Protein AF-A0A8C3IRD6-F1 (afdb_monomer_lite)

Sequence (54 aa):
MAAVSLRLGDLVGRGGWQELIVNPPKDLKKPRGKKCFFVKFFGTEDQYVPTLFI

Foldseek 3Di:
DDQPPDDQQDFDDDPPKTKGFHDDDPPDPDPPDFQWTFIDTDPDDIDTDGSVVD

pLDDT: mean 70.66, std 9.98, range [37.81, 82.69]

Secondary structure (DSSP, 8-state):
-------TT-EE-STT--EEEEPPPTTS---TTS-EEEEEETTS--EEEETTT-

Structure (mmCIF, N/CA/C/O backbone):
data_AF-A0A8C3IRD6-F1
#
_entry.id   AF-A0A8C3IRD6-F1
#
loop_
_atom_site.group_PDB
_atom_site.id
_atom_site.type_symbol
_atom_site.label_atom_id
_atom_site.label_alt_id
_atom_site.label_comp_id
_atom_site.label_asym_id
_atom_site.label_entity_id
_atom_site.label_seq_id
_atom_site.pdbx_PDB_ins_code
_atom_site.Cartn_x
_atom_site.Cartn_y
_atom_site.Cartn_z
_atom_site.occupancy
_atom_site.B_iso_or_equiv
_atom_site.auth_seq_id
_atom_site.auth_comp_id
_atom_site.auth_asym_id
_atom_site.auth_atom_id
_atom_site.pdbx_PDB_model_num
ATOM 1 N N . MET A 1 1 ? -7.358 16.126 -8.262 1.00 37.81 1 MET A N 1
ATOM 2 C CA . MET A 1 1 ? -6.747 14.855 -7.821 1.00 37.81 1 MET A CA 1
ATOM 3 C C . MET A 1 1 ? -7.808 13.786 -7.992 1.00 37.81 1 MET A C 1
ATOM 5 O O . MET A 1 1 ? -8.847 13.901 -7.354 1.00 37.81 1 MET A O 1
ATOM 9 N N . ALA A 1 2 ? -7.650 12.878 -8.956 1.00 38.91 2 ALA A N 1
ATOM 10 C CA . ALA A 1 2 ? -8.669 11.867 -9.232 1.00 38.91 2 ALA A CA 1
ATOM 11 C C . ALA A 1 2 ? -8.804 10.960 -8.003 1.00 38.91 2 ALA A C 1
ATOM 13 O O . ALA A 1 2 ? -7.817 10.389 -7.549 1.00 38.91 2 ALA A O 1
ATOM 14 N N . ALA A 1 3 ? -10.004 10.879 -7.431 1.00 41.09 3 ALA A N 1
ATOM 15 C CA . ALA A 1 3 ? -10.285 9.973 -6.329 1.00 41.09 3 ALA A CA 1
ATOM 16 C C . ALA A 1 3 ? -10.327 8.544 -6.882 1.00 41.09 3 ALA A C 1
ATOM 18 O O . ALA A 1 3 ? -11.382 8.054 -7.283 1.00 41.09 3 ALA A O 1
ATOM 19 N N . VAL A 1 4 ? -9.167 7.891 -6.956 1.00 57.25 4 VAL A N 1
ATOM 20 C CA . VAL A 1 4 ? -9.087 6.475 -7.312 1.00 57.25 4 VAL A CA 1
ATOM 21 C C . VAL A 1 4 ? -9.739 5.695 -6.169 1.00 57.25 4 VAL A C 1
ATOM 23 O O . VAL A 1 4 ? -9.240 5.641 -5.045 1.00 57.25 4 VAL A O 1
ATOM 26 N N . SER A 1 5 ? -10.927 5.147 -6.431 1.00 61.38 5 SER A N 1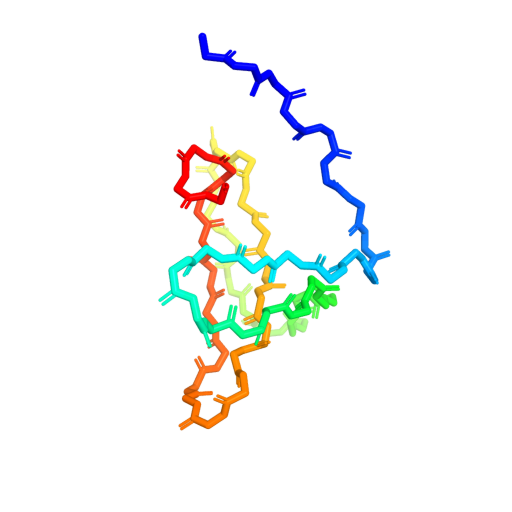
ATOM 27 C CA . SER A 1 5 ? -11.622 4.266 -5.492 1.00 61.38 5 SER A CA 1
ATOM 28 C C . SER A 1 5 ? -10.985 2.886 -5.537 1.00 61.38 5 SER A C 1
ATOM 30 O O . SER A 1 5 ? -11.461 1.991 -6.224 1.00 61.38 5 SER A O 1
ATOM 32 N N . LEU A 1 6 ? -9.891 2.747 -4.801 1.00 69.75 6 LEU A N 1
ATOM 33 C CA . LEU A 1 6 ? -9.162 1.502 -4.648 1.00 69.75 6 LEU A CA 1
ATOM 34 C C . LEU A 1 6 ? -9.918 0.509 -3.756 1.00 69.75 6 LEU A C 1
ATOM 36 O O . LEU A 1 6 ? -10.458 0.880 -2.706 1.00 69.75 6 LEU A O 1
ATOM 40 N N . ARG A 1 7 ? -9.963 -0.756 -4.170 1.00 75.12 7 ARG A N 1
ATOM 41 C CA . ARG A 1 7 ? -10.612 -1.863 -3.463 1.00 75.12 7 ARG A CA 1
ATOM 42 C C . ARG A 1 7 ? -9.570 -2.885 -3.019 1.00 75.12 7 ARG A C 1
ATOM 44 O O . ARG A 1 7 ? -8.427 -2.907 -3.462 1.00 75.12 7 ARG A O 1
ATOM 51 N N . LEU A 1 8 ? -9.977 -3.739 -2.087 1.00 76.75 8 LEU A N 1
ATOM 52 C CA . LEU A 1 8 ? -9.160 -4.871 -1.666 1.00 76.75 8 LEU A CA 1
ATOM 53 C C . LEU A 1 8 ? -8.901 -5.789 -2.868 1.00 76.75 8 LEU A C 1
ATOM 55 O O . LEU A 1 8 ? -9.852 -6.177 -3.544 1.00 76.75 8 LEU A O 1
ATOM 59 N N . GLY A 1 9 ? -7.646 -6.148 -3.104 1.00 78.12 9 GLY A N 1
ATOM 60 C CA . GLY A 1 9 ? -7.228 -6.964 -4.239 1.00 78.12 9 GLY A CA 1
ATOM 61 C C . GLY A 1 9 ? -6.923 -6.176 -5.512 1.00 78.12 9 GLY A C 1
ATOM 62 O O . GLY A 1 9 ? -6.498 -6.794 -6.484 1.00 78.12 9 GLY A O 1
ATOM 63 N N . ASP A 1 10 ? -7.095 -4.847 -5.521 1.00 82.69 10 ASP A N 1
ATOM 64 C CA . ASP A 1 10 ? -6.599 -4.033 -6.629 1.00 82.69 10 ASP A CA 1
ATOM 65 C C . ASP A 1 10 ? -5.071 -4.065 -6.656 1.00 82.69 10 ASP A C 1
ATOM 67 O O . ASP A 1 10 ? -4.398 -3.882 -5.632 1.00 82.69 10 ASP A O 1
ATOM 71 N N . LEU A 1 11 ? -4.546 -4.301 -7.856 1.00 78.00 11 LEU A N 1
ATOM 72 C CA . LEU A 1 11 ? -3.134 -4.175 -8.153 1.00 78.00 11 LEU A CA 1
ATOM 73 C C . LEU A 1 11 ? -2.889 -2.725 -8.568 1.00 78.00 11 LEU A C 1
ATOM 75 O O . LEU A 1 11 ? -3.330 -2.288 -9.631 1.00 78.00 11 LEU A O 1
ATOM 79 N N . VAL A 1 12 ? -2.218 -1.971 -7.713 1.00 73.50 12 VAL A N 1
ATOM 80 C CA . VAL A 1 12 ? -1.812 -0.601 -7.999 1.00 73.50 12 VAL A CA 1
ATOM 81 C C . VAL A 1 12 ? -0.334 -0.610 -8.330 1.00 73.50 12 VAL A C 1
ATOM 83 O O . VAL A 1 12 ? 0.433 -1.367 -7.752 1.00 73.50 12 VAL A O 1
ATOM 86 N N . GLY A 1 13 ? 0.086 0.188 -9.301 1.00 68.12 13 GLY A N 1
ATOM 87 C CA . GLY A 1 13 ? 1.499 0.294 -9.611 1.00 68.12 13 GLY A CA 1
ATOM 88 C C . GLY A 1 13 ? 1.851 1.703 -10.013 1.00 68.12 13 GLY A C 1
ATOM 89 O O . GLY A 1 13 ? 1.374 2.204 -11.033 1.00 68.12 13 GLY A O 1
ATOM 90 N N . ARG A 1 14 ? 2.702 2.347 -9.216 1.00 62.84 14 ARG A N 1
ATOM 91 C CA . ARG A 1 14 ? 3.229 3.674 -9.518 1.00 62.84 14 ARG A CA 1
ATOM 92 C C . ARG A 1 14 ? 4.737 3.582 -9.730 1.00 62.84 14 ARG A C 1
ATOM 94 O O . ARG A 1 14 ? 5.486 3.195 -8.843 1.00 62.84 14 ARG A O 1
ATOM 101 N N . GLY A 1 15 ? 5.198 3.947 -10.928 1.00 57.94 15 GLY A N 1
ATOM 102 C CA . GLY A 1 15 ? 6.631 4.100 -11.213 1.00 57.94 15 GLY A CA 1
ATOM 103 C C . GLY A 1 15 ? 7.460 2.807 -11.239 1.00 57.94 15 GLY A C 1
ATOM 104 O O . GLY A 1 15 ? 8.644 2.862 -10.928 1.00 57.94 15 GLY A O 1
ATOM 105 N N . GLY A 1 16 ? 6.868 1.664 -11.611 1.00 59.97 16 GLY A N 1
ATOM 106 C CA . GLY A 1 16 ? 7.588 0.395 -11.821 1.00 59.97 16 GLY A CA 1
ATOM 107 C C . GLY A 1 16 ? 7.486 -0.621 -10.678 1.00 59.97 16 GLY A C 1
ATOM 108 O O . GLY A 1 16 ? 7.939 -1.752 -10.838 1.00 59.97 16 GLY A O 1
ATOM 109 N N . TRP A 1 17 ? 6.844 -0.258 -9.568 1.00 57.53 17 TRP A N 1
ATOM 110 C CA . TRP A 1 17 ? 6.566 -1.156 -8.447 1.00 57.53 17 TRP A CA 1
ATOM 111 C C . TRP A 1 17 ? 5.128 -1.667 -8.534 1.00 57.53 17 TRP A C 1
ATOM 113 O O . TRP A 1 17 ? 4.225 -0.891 -8.833 1.00 57.53 17 TRP A O 1
ATOM 123 N N . GLN A 1 18 ? 4.924 -2.970 -8.325 1.00 71.06 18 GLN A N 1
ATOM 124 C CA . GLN A 1 18 ? 3.594 -3.583 -8.262 1.00 71.06 18 GLN A CA 1
ATOM 125 C C . GLN A 1 18 ? 3.187 -3.732 -6.795 1.00 71.06 18 GLN A C 1
ATOM 127 O O . GLN A 1 18 ? 3.903 -4.343 -5.997 1.00 71.06 18 GLN A O 1
ATOM 132 N N . GLU A 1 19 ? 2.037 -3.173 -6.448 1.00 78.88 19 GLU A N 1
ATOM 133 C CA . GLU A 1 19 ? 1.499 -3.088 -5.097 1.00 78.88 19 GLU A CA 1
ATOM 134 C C . GLU A 1 19 ? 0.127 -3.752 -5.081 1.00 78.88 19 GLU A C 1
ATOM 136 O O . GLU A 1 19 ? -0.752 -3.421 -5.871 1.00 78.88 19 GLU A O 1
ATOM 141 N N . LEU A 1 20 ? -0.085 -4.699 -4.175 1.00 81.12 20 LEU A N 1
ATOM 142 C CA . LEU A 1 20 ? -1.392 -5.326 -4.007 1.00 81.12 20 LEU A CA 1
ATOM 143 C C . LEU A 1 20 ? -2.050 -4.770 -2.753 1.00 81.12 20 LEU A C 1
ATOM 145 O O . LEU A 1 20 ? -1.488 -4.881 -1.662 1.00 81.12 20 LEU A O 1
ATOM 149 N N . ILE A 1 21 ? -3.260 -4.229 -2.875 1.00 80.94 21 ILE A N 1
ATOM 150 C CA . ILE A 1 21 ? -4.039 -3.846 -1.697 1.00 80.94 21 ILE A CA 1
ATOM 151 C C . ILE A 1 21 ? -4.528 -5.114 -1.020 1.00 80.94 21 ILE A C 1
ATOM 153 O O . ILE A 1 21 ? -5.377 -5.832 -1.544 1.00 80.94 21 ILE A O 1
ATOM 157 N N . VAL A 1 22 ? -4.020 -5.386 0.171 1.00 79.69 22 VAL A N 1
ATOM 158 C CA . VAL A 1 22 ? -4.407 -6.552 0.959 1.00 79.69 22 VAL A CA 1
ATOM 159 C C . VAL A 1 22 ? -5.115 -6.115 2.228 1.00 79.69 22 VAL A C 1
ATOM 161 O O . VAL A 1 22 ? -5.192 -4.933 2.578 1.00 79.69 22 VAL A O 1
ATOM 164 N N . ASN A 1 23 ? -5.707 -7.083 2.919 1.00 78.62 23 ASN A N 1
ATOM 165 C CA . ASN A 1 23 ? -6.376 -6.767 4.164 1.00 78.62 23 ASN A CA 1
ATOM 166 C C . ASN A 1 2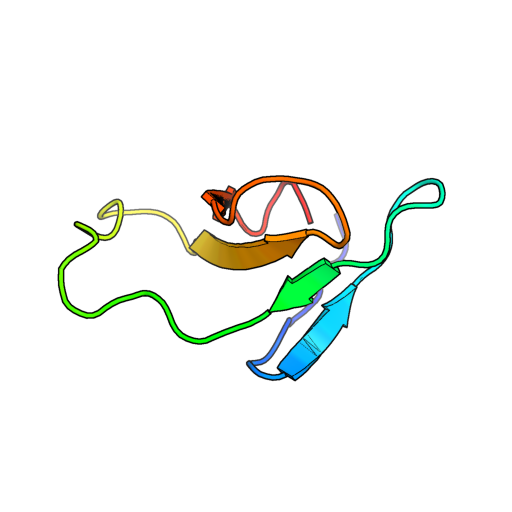3 ? -5.321 -6.481 5.230 1.00 78.62 23 ASN A C 1
ATOM 168 O O . ASN A 1 23 ? -4.367 -7.253 5.342 1.00 78.62 23 ASN A O 1
ATOM 172 N N . PRO A 1 24 ? -5.483 -5.411 6.023 1.00 75.12 24 PRO A N 1
ATOM 173 C CA . PRO A 1 24 ? -4.562 -5.160 7.109 1.00 75.12 24 PRO A CA 1
ATOM 174 C C . PRO A 1 24 ? -4.501 -6.351 8.074 1.00 75.12 24 PRO A C 1
ATOM 176 O O . PRO A 1 24 ? -5.537 -6.994 8.313 1.00 75.12 24 PRO A O 1
ATOM 179 N N . PRO A 1 25 ? -3.323 -6.623 8.661 1.00 77.31 25 PRO A N 1
ATOM 180 C CA . PRO A 1 25 ? -3.185 -7.584 9.737 1.00 77.31 25 PRO A CA 1
ATOM 181 C C . PRO A 1 25 ? -4.075 -7.158 10.902 1.00 77.31 25 PRO A C 1
ATOM 183 O O . PRO A 1 25 ? -4.200 -5.970 11.205 1.00 77.31 25 PRO A O 1
ATOM 186 N N . LYS A 1 26 ? -4.682 -8.135 11.575 1.00 70.62 26 LYS A N 1
ATOM 187 C CA . LYS A 1 26 ? -5.599 -7.896 12.702 1.00 70.62 26 LYS A CA 1
ATOM 188 C C . LYS A 1 26 ? -4.917 -7.169 13.872 1.00 70.62 26 LYS A C 1
ATOM 190 O O . LYS A 1 26 ? -5.580 -6.425 14.585 1.00 70.62 26 LYS A O 1
ATOM 195 N N . ASP A 1 27 ? -3.605 -7.336 14.000 1.00 72.00 27 ASP A N 1
ATOM 196 C CA . ASP A 1 27 ? -2.763 -6.712 15.024 1.00 72.00 27 ASP A CA 1
ATOM 197 C C . ASP A 1 27 ? -2.305 -5.289 14.684 1.00 72.00 27 ASP A C 1
ATOM 199 O O . ASP A 1 27 ? -1.862 -4.541 15.557 1.00 72.00 27 ASP A O 1
ATOM 203 N N . LEU A 1 28 ? -2.404 -4.874 13.417 1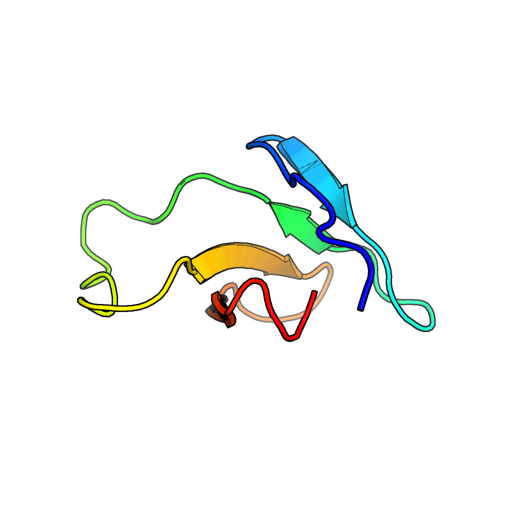.00 70.69 28 LEU A N 1
ATOM 204 C CA . LEU A 1 28 ? -1.802 -3.621 12.995 1.00 70.69 28 LEU A CA 1
ATOM 205 C C . LEU A 1 28 ? -2.758 -2.456 13.253 1.00 70.69 28 LEU A C 1
ATOM 207 O O . LEU A 1 28 ? -3.733 -2.242 12.525 1.00 70.69 28 LEU A O 1
ATOM 211 N N . LYS A 1 29 ? -2.455 -1.675 14.294 1.00 70.69 29 LYS A N 1
ATOM 212 C CA . LYS A 1 29 ? -3.222 -0.499 14.722 1.00 70.69 29 LYS A CA 1
ATOM 213 C C . LYS A 1 29 ? -3.460 0.454 13.550 1.00 70.69 29 LYS A C 1
ATOM 215 O O . LYS A 1 29 ? -2.567 1.169 13.101 1.00 70.69 29 LYS A O 1
ATOM 220 N N . LYS A 1 30 ? -4.700 0.465 13.061 1.00 68.75 30 LYS A N 1
ATOM 221 C CA . LYS A 1 30 ? -5.094 1.272 11.910 1.00 68.75 30 LYS A CA 1
ATOM 222 C C . LYS A 1 30 ? -5.014 2.759 12.279 1.00 68.75 30 LYS A C 1
ATOM 224 O O . LYS A 1 30 ? -5.585 3.147 13.307 1.00 68.75 30 LYS A O 1
ATOM 229 N N . PRO A 1 31 ? -4.346 3.605 11.478 1.00 70.69 31 PRO A N 1
ATOM 230 C CA . PRO A 1 31 ? -4.335 5.039 11.733 1.00 70.69 31 PRO A CA 1
ATOM 231 C C . PRO A 1 31 ? -5.775 5.572 11.684 1.00 70.69 31 PRO A C 1
ATOM 233 O O . PRO A 1 31 ? -6.450 5.507 10.656 1.00 70.69 31 PRO A O 1
ATOM 236 N N . ARG A 1 32 ? -6.282 6.055 12.825 1.00 64.31 32 ARG A N 1
ATOM 237 C CA . ARG A 1 32 ? -7.617 6.663 12.928 1.00 64.31 32 ARG A CA 1
ATOM 238 C C . ARG A 1 32 ? -7.591 8.037 12.251 1.00 64.31 32 ARG A C 1
ATOM 240 O O . ARG A 1 32 ? -6.739 8.857 12.568 1.00 64.31 32 ARG A O 1
ATOM 247 N N . GLY A 1 33 ? -8.537 8.287 11.343 1.00 69.75 33 GLY A N 1
ATOM 248 C CA . GLY A 1 33 ? -8.797 9.619 10.775 1.00 69.75 33 GLY A CA 1
ATOM 249 C C . GLY A 1 33 ? -8.502 9.793 9.282 1.00 69.75 33 GLY A C 1
ATOM 250 O O . GLY A 1 33 ? -8.982 10.757 8.697 1.00 69.75 33 GLY A O 1
ATOM 251 N N . LYS A 1 34 ? -7.780 8.870 8.630 1.00 69.69 34 LYS A N 1
ATOM 252 C CA . LYS A 1 34 ? -7.550 8.907 7.173 1.00 69.69 34 LYS A CA 1
ATOM 253 C C . LYS A 1 34 ? -7.828 7.549 6.539 1.00 69.69 34 LYS A C 1
ATOM 255 O O . LYS A 1 34 ? -7.604 6.506 7.150 1.00 69.69 34 LYS A O 1
ATOM 260 N N . LYS A 1 35 ? -8.335 7.561 5.303 1.00 74.19 35 LYS A N 1
ATOM 261 C CA . LYS A 1 35 ? -8.542 6.344 4.512 1.00 74.19 35 LYS A CA 1
ATOM 262 C C . LYS A 1 35 ? -7.154 5.834 4.101 1.00 74.19 35 LYS A C 1
ATOM 264 O O . LYS A 1 35 ? -6.525 6.404 3.211 1.00 74.19 35 LYS A O 1
ATOM 269 N N . CYS A 1 36 ? -6.644 4.842 4.823 1.00 76.12 36 CYS A N 1
ATOM 270 C CA . CYS A 1 36 ? -5.375 4.176 4.529 1.00 76.12 36 CYS A CA 1
ATOM 271 C C . CYS A 1 36 ? -5.643 2.748 4.064 1.00 76.12 36 CYS A C 1
ATOM 273 O O . CYS A 1 36 ? -6.500 2.057 4.630 1.00 76.12 36 CYS A O 1
ATOM 275 N N . PHE A 1 37 ? -4.887 2.323 3.061 1.00 80.56 37 PHE A N 1
ATOM 276 C CA . PHE A 1 37 ? -4.881 0.959 2.561 1.00 80.56 37 PHE A CA 1
ATOM 277 C C . PHE A 1 37 ? -3.618 0.262 3.037 1.00 80.56 37 PHE A C 1
ATOM 279 O O . PHE A 1 37 ? -2.581 0.894 3.223 1.00 80.56 37 PHE A O 1
ATOM 286 N N . PHE A 1 38 ? -3.739 -1.033 3.296 1.00 80.50 38 PHE A N 1
ATOM 287 C CA . PHE A 1 38 ? -2.583 -1.859 3.574 1.00 80.50 38 PHE A CA 1
ATOM 288 C C . PHE A 1 38 ? -2.146 -2.455 2.248 1.00 80.50 38 PHE A C 1
ATOM 290 O O . PHE A 1 38 ? -2.921 -3.174 1.618 1.00 80.50 38 PHE A O 1
A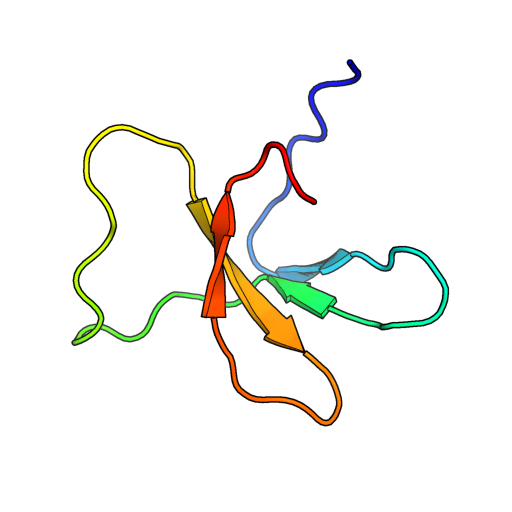TOM 297 N N . VAL A 1 39 ? -0.959 -2.086 1.786 1.00 80.44 39 VAL A N 1
ATOM 298 C CA . VAL A 1 39 ? -0.437 -2.599 0.523 1.00 80.44 39 VAL A CA 1
ATOM 299 C C . VAL A 1 39 ? 0.715 -3.536 0.808 1.00 80.44 39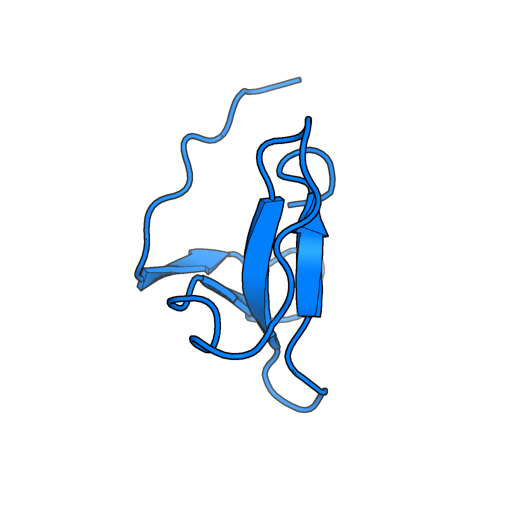 VAL A C 1
ATOM 301 O O . VAL A 1 39 ? 1.526 -3.311 1.708 1.00 80.44 39 VAL A O 1
ATOM 304 N N . LYS A 1 40 ? 0.769 -4.602 0.022 1.00 81.50 40 LYS A N 1
ATOM 305 C CA . LYS A 1 40 ? 1.903 -5.502 -0.035 1.00 81.50 40 LYS A CA 1
ATOM 306 C C . LYS A 1 40 ? 2.731 -5.129 -1.254 1.00 81.50 40 LYS A C 1
ATOM 308 O O . LYS A 1 40 ? 2.281 -5.305 -2.387 1.00 81.50 40 LYS A O 1
ATOM 313 N N . PHE A 1 41 ? 3.925 -4.613 -1.002 1.00 77.56 41 PHE A N 1
ATOM 314 C CA . PHE A 1 41 ? 4.903 -4.310 -2.033 1.00 77.56 41 PHE A CA 1
ATOM 315 C C . PHE A 1 41 ? 5.620 -5.590 -2.458 1.00 77.56 41 PHE A C 1
ATOM 317 O O . PHE A 1 41 ? 6.054 -6.391 -1.626 1.00 77.56 41 PHE A O 1
ATOM 324 N N . PHE A 1 42 ? 5.772 -5.800 -3.762 1.00 72.25 42 PHE A N 1
ATOM 325 C CA . PHE A 1 42 ? 6.634 -6.872 -4.248 1.00 72.25 42 PHE A CA 1
ATOM 326 C C . PHE A 1 42 ? 8.1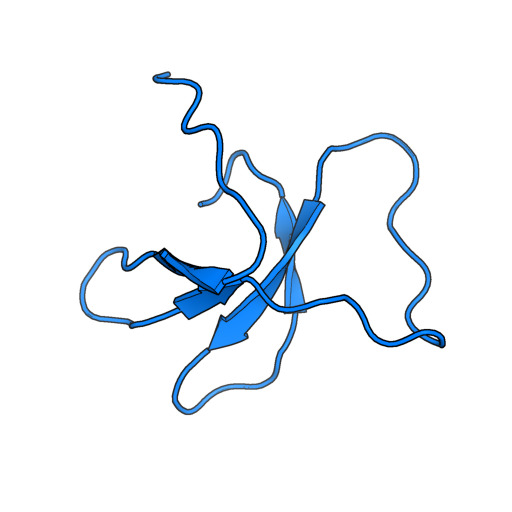04 -6.523 -3.974 1.00 72.25 42 PHE A C 1
ATOM 328 O O . PHE A 1 42 ? 8.671 -5.645 -4.618 1.00 72.25 42 PHE A O 1
ATOM 335 N N . GLY A 1 43 ? 8.716 -7.218 -3.009 1.00 69.94 43 GLY A N 1
ATOM 336 C CA . GLY A 1 43 ? 10.131 -7.065 -2.650 1.00 69.94 43 GLY A CA 1
ATOM 337 C C . GLY A 1 43 ? 10.423 -6.128 -1.472 1.00 69.94 43 GLY A C 1
ATOM 338 O O . GLY A 1 43 ? 11.588 -5.990 -1.111 1.00 69.94 43 GLY A O 1
ATOM 339 N N . THR A 1 44 ? 9.407 -5.522 -0.845 1.00 68.75 44 THR A N 1
ATOM 340 C CA . THR A 1 44 ? 9.571 -4.723 0.385 1.00 68.75 44 THR A CA 1
ATOM 341 C C . THR A 1 44 ? 8.514 -5.099 1.425 1.00 68.75 44 THR A C 1
ATOM 343 O O . THR A 1 44 ? 7.558 -5.812 1.121 1.00 68.75 44 THR A O 1
ATOM 346 N N . GLU A 1 45 ? 8.691 -4.649 2.667 1.00 72.44 45 GLU A N 1
ATOM 347 C CA . GLU A 1 45 ? 7.727 -4.906 3.740 1.00 72.44 45 GLU A CA 1
ATOM 348 C C . GLU A 1 45 ? 6.376 -4.235 3.467 1.00 72.44 45 GLU A C 1
ATOM 350 O O . GLU A 1 45 ? 6.285 -3.159 2.869 1.00 72.44 45 GLU A O 1
ATOM 355 N N . ASP A 1 46 ? 5.316 -4.904 3.904 1.00 78.25 46 ASP A N 1
ATOM 356 C CA . ASP A 1 46 ? 3.949 -4.414 3.852 1.00 78.25 46 ASP A CA 1
ATOM 357 C C . ASP A 1 46 ? 3.723 -3.221 4.796 1.00 78.25 46 ASP A C 1
ATOM 359 O O . ASP A 1 46 ? 4.190 -3.187 5.935 1.00 78.25 46 ASP A O 1
ATOM 363 N N . GLN A 1 47 ? 3.008 -2.199 4.315 1.00 79.12 47 GLN A N 1
ATOM 364 C CA . GLN A 1 47 ? 2.807 -0.961 5.070 1.00 79.12 47 GLN A CA 1
ATOM 365 C C . GLN A 1 47 ? 1.447 -0.314 4.781 1.00 79.12 47 GLN A C 1
ATOM 367 O O . GLN A 1 47 ? 0.857 -0.456 3.707 1.00 79.12 47 GLN A O 1
ATOM 372 N N . TYR A 1 48 ? 0.938 0.435 5.765 1.00 76.75 48 TYR A N 1
ATOM 373 C CA . TYR A 1 48 ? -0.191 1.334 5.558 1.00 76.75 48 TYR A CA 1
ATOM 374 C C . TYR A 1 48 ? 0.231 2.559 4.754 1.00 76.75 48 TYR A C 1
ATOM 376 O O . TYR A 1 48 ? 0.927 3.434 5.269 1.00 76.75 48 TYR A O 1
ATOM 384 N N . VAL A 1 49 ? -0.303 2.682 3.548 1.00 75.88 49 VAL A N 1
ATOM 385 C CA . VAL A 1 49 ? -0.197 3.898 2.741 1.00 75.88 49 VAL A CA 1
ATOM 386 C C . VAL A 1 49 ? -1.521 4.655 2.778 1.00 75.88 49 VAL A C 1
ATOM 388 O O . VAL A 1 49 ? -2.602 4.059 2.681 1.00 75.88 49 VAL A O 1
ATOM 391 N N . PRO A 1 50 ? -1.495 5.985 2.940 1.00 75.00 50 PRO A N 1
ATOM 392 C CA . PRO A 1 50 ? -2.702 6.785 2.804 1.00 75.00 50 PRO A CA 1
ATOM 393 C C . PRO A 1 50 ? -3.179 6.758 1.349 1.00 75.00 50 PRO A C 1
ATOM 395 O O . PRO A 1 50 ? -2.360 6.851 0.444 1.00 75.00 50 PRO A O 1
ATOM 398 N N . THR A 1 51 ? -4.497 6.751 1.119 1.00 70.31 51 THR A N 1
ATOM 399 C CA . THR A 1 51 ? -5.105 6.786 -0.238 1.00 70.31 51 THR A CA 1
ATOM 400 C C . THR A 1 51 ? -4.615 7.964 -1.093 1.00 70.31 51 THR A C 1
ATOM 402 O O . THR A 1 51 ? -4.777 7.961 -2.297 1.00 70.31 51 THR A O 1
ATOM 405 N N . LEU A 1 52 ? -4.049 9.006 -0.478 1.00 68.44 52 LEU A N 1
ATOM 406 C CA . LEU A 1 52 ? -3.489 10.155 -1.191 1.00 68.44 52 LEU A CA 1
ATOM 407 C C . LEU A 1 52 ? -2.146 9.852 -1.884 1.00 68.44 52 LEU A C 1
ATOM 409 O O . LEU A 1 52 ? -1.762 10.579 -2.794 1.00 68.44 52 LEU A O 1
ATOM 413 N N . PHE A 1 53 ? -1.415 8.841 -1.406 1.00 65.25 53 PHE A N 1
ATOM 414 C CA . PHE A 1 53 ? -0.087 8.463 -1.904 1.00 65.25 53 PHE A CA 1
ATOM 415 C C . PHE A 1 53 ? -0.127 7.308 -2.909 1.00 65.25 53 PHE A C 1
ATOM 417 O O . PHE A 1 53 ? 0.892 7.047 -3.546 1.00 65.25 53 PHE A O 1
ATOM 424 N N . ILE A 1 54 ? -1.283 6.653 -3.035 1.00 65.94 54 ILE A N 1
ATOM 425 C CA . ILE A 1 54 ? -1.566 5.609 -4.020 1.00 65.94 54 ILE A CA 1
ATOM 426 C C . ILE A 1 54 ? -2.251 6.265 -5.220 1.00 65.94 54 ILE A C 1
ATOM 428 O O . ILE A 1 54 ? -1.785 6.061 -6.361 1.00 65.94 54 ILE A O 1
#

Organism: Chrysemys picta bellii (NCBI:txid8478)

Radius of gyration: 10.9 Å; chains: 1; bounding box: 22×23×27 Å